Protein AF-A0A7V0T5J2-F1 (afdb_monomer_lite)

Structure (mmCIF, N/CA/C/O backbone):
data_AF-A0A7V0T5J2-F1
#
_entry.id   AF-A0A7V0T5J2-F1
#
loop_
_atom_site.group_PDB
_atom_site.id
_atom_site.type_symbol
_atom_site.label_atom_id
_atom_site.label_alt_id
_atom_site.label_comp_id
_atom_site.label_asym_id
_atom_site.label_entity_id
_atom_site.label_seq_id
_atom_site.pdbx_PDB_ins_code
_atom_site.Cartn_x
_atom_site.Cartn_y
_atom_site.Cartn_z
_atom_site.occupancy
_atom_site.B_iso_or_equiv
_atom_site.auth_seq_id
_atom_site.auth_comp_id
_atom_site.auth_asym_id
_atom_site.auth_atom_id
_atom_site.pdbx_PDB_model_num
ATOM 1 N N . MET A 1 1 ? 34.879 6.643 9.637 1.00 40.00 1 MET A N 1
ATOM 2 C CA . MET A 1 1 ? 33.800 6.771 8.631 1.00 40.00 1 MET A CA 1
ATOM 3 C C . MET A 1 1 ? 33.248 5.380 8.342 1.00 40.00 1 MET A C 1
ATOM 5 O O . MET A 1 1 ? 34.015 4.569 7.832 1.00 40.00 1 MET A O 1
ATOM 9 N N . PRO A 1 2 ? 32.003 5.032 8.712 1.00 47.34 2 PRO A N 1
ATOM 10 C CA . PRO A 1 2 ? 31.470 3.721 8.365 1.00 47.34 2 PRO A CA 1
ATOM 11 C C . PRO A 1 2 ? 31.070 3.715 6.881 1.00 47.34 2 PRO A C 1
ATOM 13 O O . PRO A 1 2 ? 30.419 4.640 6.399 1.00 47.34 2 PRO A O 1
ATOM 16 N N . ARG A 1 3 ? 31.506 2.687 6.144 1.00 48.69 3 ARG A N 1
ATOM 17 C CA . ARG A 1 3 ? 31.097 2.435 4.755 1.00 48.69 3 ARG A CA 1
ATOM 18 C C . ARG A 1 3 ? 29.632 2.008 4.753 1.00 48.69 3 ARG A C 1
ATOM 20 O O . ARG A 1 3 ? 29.286 1.034 5.415 1.00 48.69 3 ARG A O 1
ATOM 27 N N . ILE A 1 4 ? 28.797 2.701 3.984 1.00 54.03 4 ILE A N 1
ATOM 28 C CA . ILE A 1 4 ? 27.439 2.250 3.668 1.00 54.03 4 ILE A CA 1
ATOM 29 C C . ILE A 1 4 ? 27.580 0.926 2.908 1.00 54.03 4 ILE A C 1
ATOM 31 O O . ILE A 1 4 ? 28.207 0.880 1.847 1.00 54.03 4 ILE A O 1
ATOM 35 N N . ALA A 1 5 ? 27.059 -0.163 3.474 1.00 55.12 5 ALA A N 1
ATOM 36 C CA . ALA A 1 5 ? 26.977 -1.439 2.781 1.00 55.12 5 ALA A CA 1
ATOM 37 C C . ALA A 1 5 ? 26.176 -1.231 1.487 1.00 55.12 5 ALA A C 1
ATOM 39 O O . ALA A 1 5 ? 25.045 -0.746 1.529 1.00 55.12 5 ALA A O 1
ATOM 40 N N . LYS A 1 6 ? 26.765 -1.559 0.330 1.00 57.12 6 LYS A N 1
ATOM 41 C CA . LYS A 1 6 ? 26.036 -1.581 -0.942 1.00 57.12 6 LYS A CA 1
ATOM 42 C C . LYS A 1 6 ? 24.931 -2.630 -0.823 1.00 57.12 6 LYS A C 1
ATOM 44 O O . LYS A 1 6 ? 25.205 -3.822 -0.928 1.00 57.12 6 LYS A O 1
ATOM 49 N N . LEU A 1 7 ? 23.699 -2.192 -0.583 1.00 58.09 7 LEU A N 1
ATOM 50 C CA . LEU A 1 7 ? 22.522 -3.026 -0.787 1.00 58.09 7 LEU A CA 1
ATOM 51 C C . LEU A 1 7 ? 22.501 -3.432 -2.266 1.00 58.09 7 LEU A C 1
ATOM 53 O O . LEU A 1 7 ? 22.420 -2.582 -3.153 1.00 58.09 7 LEU A O 1
ATOM 57 N N . HIS A 1 8 ? 22.654 -4.727 -2.521 1.00 62.19 8 HIS A N 1
ATOM 58 C CA . HIS A 1 8 ? 22.657 -5.306 -3.860 1.00 62.19 8 HIS A CA 1
ATOM 59 C C . HIS A 1 8 ? 21.194 -5.509 -4.281 1.00 62.19 8 HIS A C 1
ATOM 61 O O . HIS A 1 8 ? 20.611 -6.567 -4.064 1.00 62.19 8 HIS A O 1
ATOM 67 N N . TRP A 1 9 ? 20.559 -4.460 -4.802 1.00 70.12 9 TRP A N 1
ATOM 68 C CA . TRP A 1 9 ? 19.207 -4.553 -5.353 1.00 70.12 9 TRP A CA 1
ATOM 69 C C . TRP A 1 9 ? 19.297 -5.168 -6.746 1.00 70.12 9 TRP A C 1
ATOM 71 O O . TRP A 1 9 ? 19.736 -4.508 -7.685 1.00 70.12 9 TRP A O 1
ATOM 81 N N . ILE A 1 10 ? 18.926 -6.441 -6.872 1.00 83.25 10 ILE A N 1
ATOM 82 C CA . ILE A 1 10 ? 18.827 -7.110 -8.171 1.00 83.25 10 ILE A CA 1
ATOM 83 C C . ILE A 1 10 ? 17.405 -6.864 -8.694 1.00 83.25 10 ILE A C 1
ATOM 85 O O . ILE A 1 10 ? 16.452 -7.291 -8.034 1.00 83.25 10 ILE A O 1
ATOM 89 N N . PRO A 1 11 ? 17.226 -6.158 -9.829 1.00 85.81 11 PRO A N 1
ATOM 90 C CA . PRO A 1 11 ? 15.907 -5.961 -10.420 1.00 85.81 11 PRO A CA 1
ATOM 91 C C . PRO A 1 11 ? 15.258 -7.301 -10.758 1.00 85.81 11 PRO A C 1
ATOM 93 O O . PRO A 1 11 ? 15.948 -8.261 -11.112 1.00 85.81 11 PRO A O 1
ATOM 96 N N . ARG A 1 12 ? 13.926 -7.374 -10.670 1.00 85.38 12 ARG A N 1
ATOM 97 C CA . ARG A 1 12 ? 13.219 -8.610 -11.014 1.00 85.38 12 ARG A CA 1
ATOM 98 C C . ARG A 1 12 ? 13.446 -8.946 -12.498 1.00 85.38 12 ARG A C 1
ATOM 100 O O . ARG A 1 12 ? 13.491 -8.022 -13.316 1.00 85.38 12 ARG A O 1
ATOM 107 N N . PRO A 1 13 ? 13.599 -10.230 -12.864 1.00 88.88 13 PRO A N 1
ATOM 108 C CA . PRO A 1 13 ? 13.964 -10.617 -14.225 1.00 88.88 13 PRO A CA 1
ATOM 109 C C . PRO A 1 13 ? 13.028 -10.068 -15.312 1.00 88.88 13 PRO A C 1
ATOM 111 O O . PRO A 1 13 ? 13.495 -9.688 -16.379 1.00 88.88 13 PRO A O 1
ATOM 114 N N . GLU A 1 14 ? 11.729 -9.976 -15.041 1.00 85.94 14 GLU A N 1
ATOM 115 C CA . GLU A 1 14 ? 10.724 -9.438 -15.963 1.00 85.94 14 GLU A CA 1
ATOM 116 C C . GLU A 1 14 ? 10.874 -7.928 -16.211 1.00 85.94 14 GLU A C 1
ATOM 118 O O . GLU A 1 14 ? 10.573 -7.454 -17.302 1.00 85.94 14 GLU A O 1
ATOM 123 N N . ILE A 1 15 ? 11.425 -7.174 -15.249 1.00 86.50 15 ILE A N 1
ATOM 124 C CA . ILE A 1 15 ? 11.764 -5.753 -15.439 1.00 86.50 15 ILE A CA 1
ATOM 125 C C . ILE A 1 15 ? 12.936 -5.642 -16.414 1.00 86.50 15 ILE A C 1
ATOM 127 O O . ILE A 1 15 ? 12.914 -4.824 -17.328 1.00 86.50 15 ILE A O 1
ATOM 131 N N . LEU A 1 16 ? 13.950 -6.496 -16.245 1.00 89.69 16 LEU A N 1
ATOM 132 C CA . LEU A 1 16 ? 15.126 -6.521 -17.119 1.00 89.69 16 LEU A CA 1
ATOM 133 C C . LEU A 1 16 ? 14.781 -6.951 -18.551 1.00 89.69 16 LEU A C 1
ATOM 135 O O . LEU A 1 16 ? 15.460 -6.534 -19.485 1.00 89.69 16 LEU A O 1
ATOM 139 N N . ARG A 1 17 ? 13.742 -7.775 -18.721 1.00 92.75 17 ARG A N 1
ATOM 140 C CA . ARG A 1 17 ? 13.244 -8.223 -20.029 1.00 92.75 17 ARG A CA 1
ATOM 141 C C . ARG A 1 17 ? 12.209 -7.287 -20.663 1.00 92.75 17 ARG A C 1
ATOM 143 O O . ARG A 1 17 ? 11.857 -7.506 -21.815 1.00 92.75 17 ARG A O 1
ATOM 150 N N . GLY A 1 18 ? 11.741 -6.257 -19.953 1.00 87.50 18 GLY A N 1
ATOM 151 C CA . GLY A 1 18 ? 10.704 -5.347 -20.456 1.00 87.50 18 GLY A CA 1
ATOM 152 C C . GLY A 1 18 ? 9.318 -5.992 -20.567 1.00 87.50 18 GLY A C 1
ATOM 153 O O . GLY A 1 18 ? 8.511 -5.574 -21.385 1.00 87.50 18 GLY A O 1
ATOM 154 N N . GLU A 1 19 ? 9.046 -7.021 -19.763 1.00 88.50 19 GLU A N 1
ATOM 155 C CA . GLU A 1 19 ? 7.778 -7.770 -19.753 1.00 88.50 19 GLU A CA 1
ATOM 156 C C . GLU A 1 19 ? 6.765 -7.205 -18.744 1.00 88.50 19 GLU A C 1
ATOM 158 O O . GLU A 1 19 ? 5.684 -7.764 -18.564 1.00 88.50 19 GLU A O 1
ATOM 163 N N . LEU A 1 20 ? 7.121 -6.133 -18.031 1.00 84.81 20 LEU A N 1
ATOM 164 C CA . LEU A 1 20 ? 6.231 -5.520 -17.057 1.00 84.81 20 LEU A CA 1
ATOM 165 C C . LEU A 1 20 ? 5.211 -4.640 -17.778 1.00 84.81 20 LEU A C 1
ATOM 167 O O . LEU A 1 20 ? 5.574 -3.618 -18.351 1.00 84.81 20 LEU A O 1
ATOM 171 N N . ASP A 1 21 ? 3.947 -5.046 -17.726 1.00 82.44 21 ASP A N 1
ATOM 172 C CA . ASP A 1 21 ? 2.837 -4.263 -18.260 1.00 82.44 21 ASP A CA 1
ATOM 173 C C . ASP A 1 21 ? 2.612 -3.003 -17.410 1.00 82.44 21 ASP A C 1
ATOM 175 O O . ASP A 1 21 ? 2.424 -3.082 -16.191 1.00 82.44 21 ASP A O 1
ATOM 179 N N . ASP A 1 22 ? 2.613 -1.839 -18.060 1.00 77.81 22 ASP A N 1
ATOM 180 C CA . ASP A 1 22 ? 2.385 -0.545 -17.419 1.00 77.81 22 ASP A CA 1
ATOM 181 C C . ASP A 1 22 ? 1.001 -0.455 -16.756 1.00 77.81 22 ASP A C 1
ATOM 183 O O . ASP A 1 22 ? 0.840 0.242 -15.748 1.00 77.81 22 ASP A O 1
ATOM 187 N N . ALA A 1 23 ? 0.011 -1.204 -17.257 1.00 73.69 23 ALA A N 1
ATOM 188 C CA . ALA A 1 23 ? -1.323 -1.276 -16.667 1.00 73.69 23 ALA A CA 1
ATOM 189 C C . ALA A 1 23 ? -1.294 -1.786 -15.216 1.00 73.69 23 ALA A C 1
ATOM 191 O O . ALA A 1 23 ? -2.172 -1.450 -14.428 1.00 73.69 23 ALA A O 1
ATOM 192 N N . VAL A 1 24 ? -0.252 -2.526 -14.817 1.00 77.75 24 VAL A N 1
ATOM 193 C CA . VAL A 1 24 ? -0.078 -3.021 -13.442 1.00 77.75 24 VAL A CA 1
ATOM 194 C C . VAL A 1 24 ? 0.183 -1.891 -12.438 1.00 77.75 24 VAL A C 1
ATOM 196 O O . VAL A 1 24 ? 0.021 -2.094 -11.236 1.00 77.75 24 VAL A O 1
ATOM 199 N N . PHE A 1 25 ? 0.587 -0.699 -12.887 1.00 78.00 25 PHE A N 1
ATOM 200 C CA . PHE A 1 25 ? 0.787 0.457 -12.006 1.00 78.00 25 PHE A CA 1
ATOM 201 C C . PHE A 1 25 ? -0.481 1.287 -11.781 1.00 78.00 25 PHE A C 1
ATOM 203 O O . PHE A 1 25 ? -0.513 2.100 -10.855 1.00 78.00 25 PHE A O 1
ATOM 210 N N . GLY A 1 26 ? -1.507 1.107 -12.615 1.00 78.94 26 GLY A N 1
ATOM 211 C CA . GLY A 1 26 ? -2.823 1.701 -12.426 1.00 78.94 26 GLY A CA 1
ATOM 212 C C . GLY A 1 26 ? -3.731 0.711 -11.710 1.00 78.94 26 GLY A C 1
ATOM 213 O O . GLY A 1 26 ? -4.046 -0.343 -12.252 1.00 78.94 26 GLY A O 1
ATOM 214 N N . VAL A 1 27 ? -4.164 1.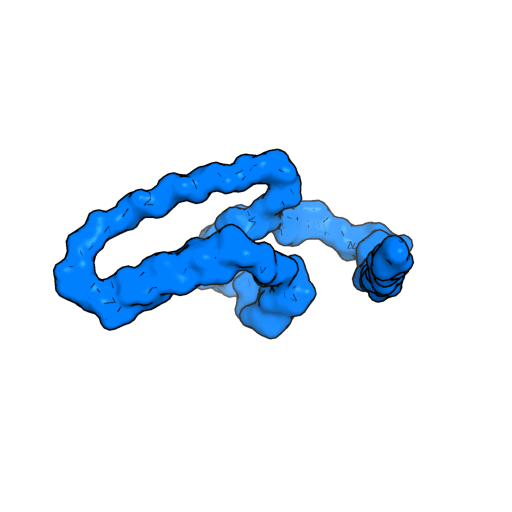037 -10.494 1.00 80.75 27 VAL A N 1
ATOM 215 C CA . VAL A 1 27 ? -5.163 0.212 -9.812 1.00 80.75 27 VAL A CA 1
ATOM 216 C C . VAL A 1 27 ? -6.560 0.551 -10.336 1.00 80.75 27 VAL A C 1
ATOM 218 O O . VAL A 1 27 ? -7.002 1.696 -10.267 1.00 80.75 27 VAL A O 1
ATOM 221 N N . ASP A 1 28 ? -7.259 -0.463 -10.841 1.00 86.31 28 ASP A N 1
ATOM 222 C CA . ASP A 1 28 ? -8.706 -0.435 -11.043 1.00 86.31 28 ASP A CA 1
ATOM 223 C C . ASP A 1 28 ? -9.363 -1.160 -9.864 1.00 86.31 28 ASP A C 1
ATOM 225 O O . ASP A 1 28 ? -9.325 -2.389 -9.759 1.00 86.31 28 ASP A O 1
ATOM 229 N N . PHE A 1 29 ? -9.933 -0.389 -8.938 1.00 86.50 29 PHE A N 1
ATOM 230 C CA . PHE A 1 29 ? -10.552 -0.947 -7.739 1.00 86.50 29 PHE A CA 1
ATOM 231 C C . PHE A 1 29 ? -11.797 -1.783 -8.046 1.00 86.50 29 PHE A C 1
ATOM 233 O O . PHE A 1 29 ? -12.051 -2.741 -7.319 1.00 86.50 29 PHE A O 1
ATOM 240 N N . GLU A 1 30 ? -12.550 -1.472 -9.104 1.00 90.62 30 GLU A N 1
ATOM 241 C CA . GLU A 1 30 ? -13.716 -2.267 -9.498 1.00 90.62 30 GLU A CA 1
ATOM 242 C C . GLU A 1 30 ? -13.259 -3.643 -9.983 1.00 90.62 30 GLU A C 1
ATOM 244 O O . GLU A 1 30 ? -13.705 -4.663 -9.457 1.00 90.62 30 GLU A O 1
ATOM 249 N N . ALA A 1 31 ? -12.263 -3.685 -10.871 1.00 88.38 31 ALA A N 1
ATOM 250 C CA . ALA A 1 31 ? -11.681 -4.941 -11.332 1.00 88.38 31 ALA A CA 1
ATOM 251 C C . ALA A 1 31 ? -11.087 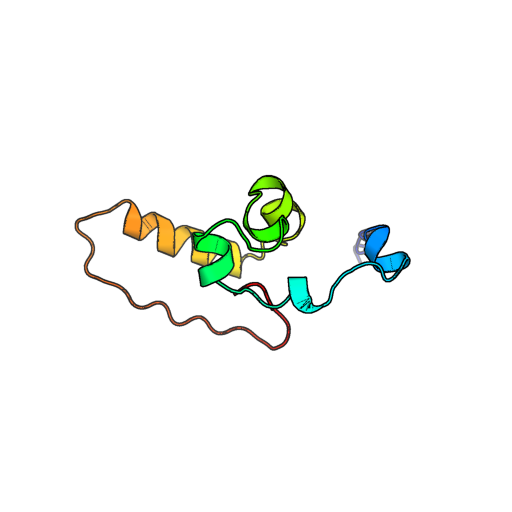-5.769 -10.178 1.00 88.38 31 ALA A C 1
ATOM 253 O O . ALA A 1 31 ? -11.219 -6.993 -10.168 1.00 88.38 31 ALA A O 1
ATOM 254 N N . VAL A 1 32 ? -10.450 -5.138 -9.186 1.00 88.00 32 VAL A N 1
ATOM 255 C CA . VAL A 1 32 ? -9.930 -5.839 -7.997 1.00 88.00 32 VAL A CA 1
ATOM 256 C C . VAL A 1 32 ? -11.062 -6.423 -7.152 1.00 88.00 32 VAL A C 1
ATOM 258 O O . VAL A 1 32 ? -10.986 -7.589 -6.766 1.00 88.00 32 VAL A O 1
ATOM 261 N N . VAL A 1 33 ? -12.124 -5.654 -6.897 1.00 89.62 33 VAL A N 1
ATOM 262 C CA . VAL A 1 33 ? -13.297 -6.117 -6.134 1.00 89.62 33 VAL A CA 1
ATOM 263 C C . VAL A 1 33 ? -14.002 -7.275 -6.845 1.00 89.62 33 VAL A C 1
ATOM 265 O O . VAL A 1 33 ? -14.416 -8.231 -6.193 1.00 89.62 33 VAL A O 1
ATOM 268 N N . GLU A 1 34 ? -14.085 -7.236 -8.175 1.00 93.56 34 GLU A N 1
ATOM 269 C CA . GLU A 1 34 ? -14.650 -8.315 -8.992 1.00 93.56 34 GLU A CA 1
ATOM 270 C C . GLU A 1 34 ? -13.701 -9.513 -9.190 1.00 93.56 34 GLU A C 1
ATOM 272 O O . GLU A 1 34 ? -14.088 -10.511 -9.800 1.00 93.56 34 GLU A O 1
ATOM 277 N N . GLY A 1 35 ? -12.453 -9.433 -8.713 1.00 89.25 35 GLY A N 1
ATOM 278 C CA . GLY A 1 35 ? -11.437 -10.473 -8.910 1.00 89.25 35 GLY A CA 1
ATOM 279 C C . GLY A 1 35 ? -10.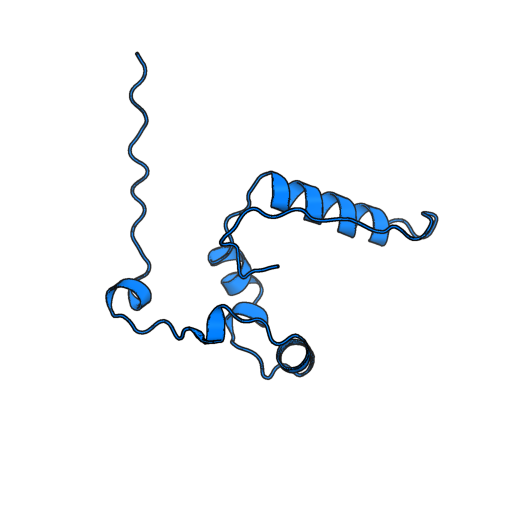907 -10.583 -10.346 1.00 89.25 35 GLY A C 1
ATOM 280 O O . GLY A 1 35 ? -10.312 -11.598 -10.702 1.00 89.25 35 GLY A O 1
ATOM 281 N N . LYS A 1 36 ? -11.119 -9.556 -11.174 1.00 89.25 36 LYS A N 1
ATOM 282 C CA . LYS A 1 36 ? -10.669 -9.450 -12.574 1.00 89.25 36 LYS A CA 1
ATOM 283 C C . LYS A 1 36 ? -9.404 -8.600 -12.748 1.00 89.25 36 LYS A C 1
ATOM 285 O O . LYS A 1 36 ? -8.875 -8.518 -13.852 1.00 89.25 36 LYS A O 1
ATOM 290 N N . GLY A 1 37 ? -8.942 -7.944 -11.684 1.00 85.44 37 GLY A N 1
ATOM 291 C CA . GLY A 1 37 ? -7.739 -7.116 -11.697 1.00 85.44 37 GLY A CA 1
ATOM 292 C C . GLY A 1 37 ? -6.443 -7.931 -11.842 1.00 85.44 37 GLY A C 1
ATOM 293 O O . GLY A 1 37 ? -6.453 -9.157 -11.691 1.00 85.44 37 GLY A O 1
ATOM 294 N N . PRO A 1 38 ? -5.303 -7.262 -12.099 1.00 86.81 38 PRO A N 1
ATOM 295 C CA . PRO A 1 38 ? -4.000 -7.916 -12.168 1.00 86.81 38 PRO A CA 1
ATOM 296 C C . PRO A 1 38 ? -3.700 -8.750 -10.915 1.00 86.81 38 PRO A C 1
ATOM 298 O O . PRO A 1 38 ? -3.981 -8.320 -9.794 1.00 86.81 38 PRO A O 1
ATOM 301 N N . GLU A 1 39 ? -3.050 -9.908 -11.087 1.00 88.19 39 GLU A N 1
ATOM 302 C CA . GLU A 1 39 ? -2.779 -10.849 -9.985 1.00 88.19 39 GLU A CA 1
ATOM 303 C C . GLU A 1 39 ? -2.064 -10.185 -8.795 1.00 88.19 39 GLU A C 1
ATOM 305 O O . GLU A 1 39 ? -2.319 -10.534 -7.643 1.00 88.19 39 GLU A O 1
ATOM 310 N N . VAL A 1 40 ? -1.213 -9.182 -9.046 1.00 87.75 40 VAL A N 1
ATOM 311 C CA . VAL A 1 40 ? -0.499 -8.449 -7.989 1.00 87.75 40 VAL A CA 1
ATOM 312 C C . VAL A 1 40 ? -1.429 -7.800 -6.964 1.00 87.75 40 VAL A C 1
ATOM 314 O O . VAL A 1 40 ? -1.009 -7.640 -5.824 1.00 87.75 40 VAL A O 1
ATOM 317 N N . TYR A 1 41 ? -2.663 -7.446 -7.334 1.00 87.81 41 TYR A N 1
ATOM 318 C CA . TYR A 1 41 ? -3.647 -6.849 -6.429 1.00 87.81 41 TYR A CA 1
ATOM 319 C C . TYR A 1 41 ? -4.557 -7.891 -5.763 1.00 87.81 41 TYR A C 1
ATOM 321 O O . TYR A 1 41 ? -5.066 -7.639 -4.673 1.00 87.81 41 TYR A O 1
ATOM 329 N N . SER A 1 42 ? -4.718 -9.073 -6.365 1.00 87.94 42 SER A N 1
ATOM 330 C CA . SER A 1 42 ? -5.562 -10.155 -5.831 1.00 87.94 42 SER A CA 1
ATOM 331 C C . SER A 1 42 ? -4.792 -11.159 -4.963 1.00 87.94 42 SER A C 1
ATOM 333 O O . SER A 1 42 ? -5.390 -11.858 -4.146 1.00 87.94 42 SER A O 1
ATOM 335 N N . ASN A 1 43 ? -3.467 -11.253 -5.120 1.00 90.12 43 ASN A N 1
ATOM 336 C CA . ASN A 1 43 ? -2.597 -12.168 -4.382 1.00 90.12 43 ASN A CA 1
ATOM 337 C 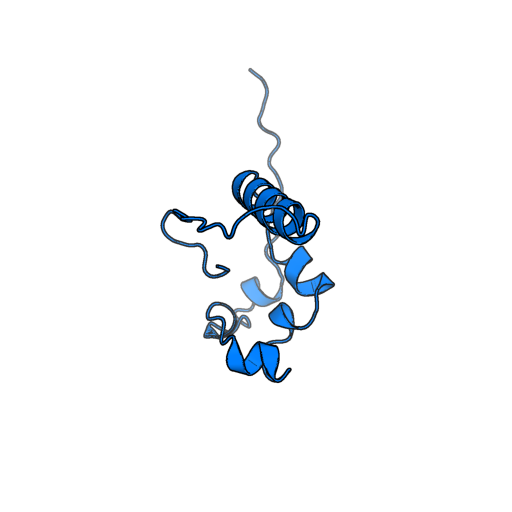C . ASN A 1 43 ? -1.830 -11.415 -3.273 1.00 90.12 43 ASN A C 1
ATOM 339 O O . ASN A 1 43 ? -0.851 -10.721 -3.569 1.00 90.12 43 ASN A O 1
ATOM 343 N N . PRO A 1 44 ? -2.186 -11.586 -1.982 1.00 90.12 44 PRO A N 1
ATOM 344 C CA . PRO A 1 44 ? -1.577 -10.826 -0.887 1.00 90.12 44 PRO A CA 1
ATOM 345 C C . PRO A 1 44 ? -0.064 -11.025 -0.761 1.00 90.12 44 PRO A C 1
ATOM 347 O O . PRO A 1 44 ? 0.665 -10.104 -0.388 1.00 90.12 44 PRO A O 1
ATOM 350 N N . LYS A 1 45 ? 0.429 -12.229 -1.082 1.00 92.75 45 LYS A N 1
ATOM 351 C CA . LYS A 1 45 ? 1.859 -12.543 -1.015 1.00 92.75 45 LYS A CA 1
ATOM 352 C C . LYS A 1 45 ? 2.623 -11.784 -2.096 1.00 92.75 45 LYS A C 1
ATOM 354 O O . LYS A 1 45 ? 3.662 -11.198 -1.798 1.00 92.75 45 LYS A O 1
ATOM 359 N N . LEU A 1 46 ? 2.093 -11.767 -3.318 1.00 89.75 46 LEU A N 1
ATOM 360 C CA . LEU A 1 46 ? 2.683 -11.043 -4.441 1.00 89.75 46 LEU A CA 1
ATOM 361 C C . LEU A 1 46 ? 2.619 -9.524 -4.220 1.00 89.75 46 LEU A C 1
ATOM 363 O O . LEU A 1 46 ? 3.619 -8.835 -4.425 1.00 89.75 46 LEU A O 1
ATOM 367 N N . PHE A 1 47 ? 1.490 -9.011 -3.720 1.00 89.06 47 PHE A N 1
ATOM 368 C CA . PHE A 1 47 ? 1.337 -7.603 -3.350 1.00 89.06 47 PHE A CA 1
ATOM 369 C C . PHE A 1 47 ? 2.413 -7.163 -2.350 1.00 89.06 47 PHE A C 1
ATOM 371 O O . PHE A 1 47 ? 3.113 -6.173 -2.574 1.00 89.06 47 PHE A O 1
ATOM 378 N N . ALA A 1 48 ? 2.586 -7.927 -1.265 1.00 88.75 48 ALA A N 1
ATOM 379 C CA . ALA A 1 48 ? 3.552 -7.622 -0.214 1.00 88.75 48 ALA A CA 1
ATOM 380 C C . ALA A 1 48 ? 5.007 -7.736 -0.696 1.00 88.75 48 ALA A C 1
ATOM 382 O O . ALA A 1 48 ? 5.825 -6.881 -0.368 1.00 88.75 48 ALA A O 1
ATOM 383 N N . GLN A 1 49 ? 5.337 -8.741 -1.517 1.00 88.69 49 GLN A N 1
ATOM 384 C CA . GLN A 1 49 ? 6.668 -8.870 -2.132 1.00 88.69 49 GLN A CA 1
ATOM 385 C C . GLN A 1 49 ? 7.020 -7.673 -3.026 1.00 88.69 49 GLN A C 1
ATOM 387 O O . GLN A 1 49 ? 8.188 -7.304 -3.142 1.00 88.69 49 GLN A O 1
ATOM 392 N N . ASN A 1 50 ? 6.006 -7.052 -3.629 1.00 86.19 50 ASN A N 1
ATOM 393 C CA . ASN A 1 50 ? 6.151 -5.947 -4.572 1.00 86.19 50 ASN A CA 1
ATOM 394 C C . ASN A 1 50 ? 5.958 -4.566 -3.926 1.00 86.19 50 ASN A C 1
ATOM 396 O O . ASN A 1 50 ? 5.984 -3.549 -4.627 1.00 86.19 50 ASN A O 1
ATOM 400 N N . THR A 1 51 ? 5.773 -4.522 -2.606 1.00 86.44 51 THR A N 1
ATOM 401 C CA . THR A 1 51 ? 5.500 -3.304 -1.844 1.00 86.44 51 THR A CA 1
ATOM 402 C C . THR A 1 51 ? 6.572 -3.116 -0.786 1.00 86.44 51 THR A C 1
ATOM 404 O O . THR A 1 51 ? 6.653 -3.862 0.187 1.00 86.44 51 THR A O 1
ATOM 407 N N . TYR A 1 52 ? 7.406 -2.091 -0.955 1.00 86.94 52 TYR A N 1
ATOM 408 C CA . TYR A 1 52 ? 8.408 -1.766 0.050 1.00 86.94 52 TYR A CA 1
ATOM 409 C C . TYR A 1 52 ? 7.733 -1.130 1.281 1.00 86.94 52 TYR A C 1
ATOM 411 O O . TYR A 1 52 ? 7.062 -0.101 1.137 1.00 86.94 52 TYR A O 1
ATOM 419 N N . PRO A 1 53 ? 7.898 -1.692 2.494 1.00 89.81 53 PRO A N 1
ATOM 420 C CA . PRO A 1 53 ? 7.206 -1.218 3.685 1.00 89.81 53 PRO A CA 1
ATOM 421 C C . PRO A 1 53 ? 7.926 0.008 4.258 1.00 89.81 53 PRO A C 1
ATOM 423 O O . PRO A 1 53 ? 8.680 -0.086 5.228 1.00 89.81 53 PRO A O 1
ATOM 426 N N . THR A 1 54 ? 7.711 1.170 3.640 1.00 89.12 54 THR A N 1
ATOM 427 C CA . THR A 1 54 ? 8.211 2.446 4.167 1.00 89.12 54 THR A CA 1
ATOM 428 C C . THR A 1 54 ? 7.642 2.701 5.564 1.00 89.12 54 THR A C 1
ATOM 430 O O . THR A 1 54 ? 6.542 2.250 5.890 1.00 89.12 54 THR A O 1
ATOM 433 N N . GLU A 1 55 ? 8.358 3.455 6.399 1.00 90.00 55 GLU A N 1
ATOM 434 C CA . GLU A 1 55 ? 7.854 3.822 7.732 1.00 90.00 55 GLU A CA 1
ATOM 435 C C . GLU A 1 55 ? 6.510 4.564 7.654 1.00 90.00 55 GLU A C 1
ATOM 437 O O . GLU A 1 55 ? 5.620 4.318 8.465 1.00 90.00 55 GLU A O 1
ATOM 442 N N . GLY A 1 56 ? 6.317 5.391 6.619 1.00 89.06 56 GLY A N 1
ATOM 443 C CA . GLY A 1 56 ? 5.035 6.039 6.341 1.00 89.06 56 GLY A CA 1
ATOM 444 C C . GLY A 1 56 ? 3.918 5.037 6.044 1.00 89.06 56 GLY A C 1
ATOM 445 O O . GLY A 1 56 ? 2.855 5.116 6.654 1.00 89.06 56 GLY A O 1
ATOM 446 N N . LEU A 1 57 ? 4.162 4.050 5.173 1.00 88.00 57 LEU A N 1
ATOM 447 C CA . LEU A 1 57 ? 3.170 3.015 4.866 1.00 88.00 57 LEU A CA 1
ATOM 448 C C . LEU A 1 57 ? 2.816 2.185 6.107 1.00 88.00 57 LEU A C 1
ATOM 450 O O . LEU A 1 57 ? 1.640 1.942 6.369 1.00 88.00 57 LEU A O 1
ATOM 454 N N . LYS A 1 58 ? 3.811 1.801 6.916 1.00 92.56 58 LYS A N 1
ATOM 455 C CA . LYS A 1 58 ? 3.578 1.090 8.184 1.00 92.56 58 LYS A CA 1
ATOM 456 C C . LYS A 1 58 ? 2.714 1.908 9.147 1.00 92.56 58 LYS A C 1
ATOM 458 O O . LYS A 1 58 ? 1.813 1.351 9.773 1.00 92.56 58 LYS A O 1
ATOM 463 N N . ALA A 1 59 ? 2.969 3.213 9.260 1.00 92.56 59 ALA A N 1
ATOM 464 C CA . ALA A 1 59 ? 2.181 4.108 10.102 1.00 92.56 59 ALA A CA 1
ATOM 465 C C . ALA A 1 59 ? 0.721 4.200 9.626 1.00 92.56 59 ALA A C 1
ATOM 467 O O . ALA A 1 59 ? -0.186 4.089 10.447 1.00 92.56 59 ALA A O 1
ATOM 468 N N . ILE A 1 60 ? 0.495 4.314 8.311 1.00 91.50 60 ILE A N 1
ATOM 469 C CA . ILE A 1 60 ? -0.850 4.338 7.713 1.00 91.50 60 ILE A CA 1
ATOM 470 C C . ILE A 1 60 ? -1.603 3.040 8.017 1.00 91.50 60 ILE A C 1
ATOM 472 O O . ILE A 1 60 ? -2.726 3.086 8.512 1.00 91.50 60 ILE A O 1
ATOM 476 N N . VAL A 1 61 ? -0.977 1.882 7.779 1.00 92.62 61 VAL A N 1
ATOM 477 C CA . VAL A 1 61 ? -1.578 0.568 8.064 1.00 92.62 61 VAL A CA 1
ATOM 478 C C . VAL A 1 61 ? -1.961 0.462 9.542 1.00 92.62 61 VAL A C 1
ATOM 480 O O . VAL A 1 61 ? -3.083 0.073 9.862 1.00 92.62 61 VAL A O 1
ATOM 483 N N . LYS A 1 62 ? -1.066 0.856 10.455 1.00 93.69 62 LYS A N 1
ATOM 484 C CA . LYS A 1 62 ? -1.336 0.820 11.897 1.00 93.69 62 LYS A CA 1
ATOM 485 C C . LYS A 1 62 ? -2.516 1.714 12.293 1.00 93.69 62 LYS A C 1
ATOM 487 O O . LYS A 1 62 ? -3.342 1.284 13.092 1.00 93.69 62 LYS A O 1
ATOM 492 N N . GLU A 1 63 ? -2.601 2.920 11.739 1.00 91.94 63 GLU A N 1
ATOM 493 C CA . GLU A 1 63 ? -3.688 3.866 12.015 1.00 91.94 63 GLU A CA 1
ATOM 494 C C . GLU A 1 63 ? -5.043 3.342 11.514 1.00 91.94 63 GLU A C 1
ATOM 496 O O . GLU A 1 63 ? -6.018 3.327 12.264 1.00 91.94 63 GLU A O 1
ATOM 501 N N . VAL A 1 64 ? -5.102 2.859 10.267 1.00 92.06 64 VAL A N 1
ATOM 502 C CA . VAL A 1 64 ? -6.338 2.343 9.656 1.00 92.06 64 VAL A CA 1
ATOM 503 C C . VAL A 1 64 ? -6.857 1.128 10.420 1.00 92.06 64 VAL A C 1
ATOM 505 O O . VAL A 1 64 ? -7.996 1.130 10.888 1.00 92.06 64 VAL A O 1
ATOM 508 N N . PHE A 1 65 ? -6.028 0.096 10.592 1.00 93.12 65 PHE A N 1
ATOM 509 C CA . PHE A 1 65 ? -6.472 -1.132 11.255 1.00 93.12 65 PHE A CA 1
ATOM 510 C C . PHE A 1 65 ? -6.681 -0.949 12.759 1.00 93.12 65 PHE A C 1
ATOM 512 O O . PHE A 1 65 ? -7.561 -1.594 13.322 1.00 93.12 65 PHE A O 1
ATOM 519 N N . GLY A 1 66 ? -5.931 -0.049 13.405 1.00 92.31 66 GLY A N 1
ATOM 520 C CA . GLY A 1 66 ? -6.142 0.299 14.810 1.00 92.31 66 GLY A CA 1
ATOM 521 C C . GLY A 1 66 ? -7.541 0.862 15.062 1.00 92.31 66 GLY A C 1
ATOM 522 O O . GLY A 1 66 ? -8.212 0.427 15.994 1.00 92.31 66 GLY A O 1
ATOM 523 N N . ARG A 1 67 ? -8.013 1.760 14.187 1.00 91.12 67 ARG A N 1
ATOM 524 C CA . ARG A 1 67 ? -9.373 2.315 14.259 1.00 91.12 67 ARG A CA 1
ATOM 525 C C . ARG A 1 67 ? -10.444 1.296 13.894 1.00 91.12 67 ARG A C 1
ATOM 527 O O . ARG A 1 67 ? -11.432 1.179 14.606 1.00 91.12 67 ARG A O 1
ATOM 534 N N . LEU A 1 68 ? -10.248 0.529 12.816 1.00 90.38 68 LEU A N 1
ATOM 535 C CA . LEU A 1 68 ? -11.210 -0.506 12.406 1.00 90.38 68 LEU A CA 1
ATOM 536 C C . LEU A 1 68 ? -11.415 -1.576 13.489 1.00 90.38 68 LEU A C 1
ATOM 538 O O . LEU A 1 68 ? -12.512 -2.112 13.624 1.00 90.38 68 LEU A O 1
ATOM 542 N N . ALA A 1 69 ? -10.378 -1.871 14.274 1.00 92.88 69 ALA A N 1
ATOM 543 C CA . ALA A 1 69 ? -10.464 -2.802 15.392 1.00 92.88 69 ALA A CA 1
ATOM 544 C C . ALA A 1 69 ? -11.228 -2.244 16.611 1.00 92.88 69 ALA A C 1
ATOM 546 O O . ALA A 1 69 ? -11.582 -3.019 17.500 1.00 92.88 69 ALA A O 1
ATOM 547 N N . ASN A 1 70 ? -11.491 -0.932 16.678 1.00 88.12 70 ASN A N 1
ATOM 548 C CA . ASN A 1 70 ? -12.137 -0.285 17.816 1.00 88.12 70 ASN A CA 1
ATOM 549 C C . ASN A 1 70 ? -13.463 0.402 17.416 1.00 88.12 70 ASN A C 1
ATOM 551 O O . ASN A 1 70 ? -13.475 1.575 17.044 1.00 88.12 70 ASN A O 1
ATOM 555 N N . PRO A 1 71 ? -14.617 -0.275 17.565 1.00 80.06 71 PRO A N 1
ATOM 556 C CA . PRO A 1 71 ? -15.917 0.216 17.089 1.00 80.06 71 PRO A CA 1
ATOM 557 C C . PRO A 1 71 ? -16.462 1.438 17.850 1.00 80.06 71 PRO A C 1
ATOM 559 O O . PRO A 1 71 ? -17.534 1.935 17.517 1.00 80.06 71 PRO A O 1
ATOM 562 N N . LYS A 1 72 ? -15.770 1.898 18.900 1.00 84.62 72 LYS A N 1
ATOM 563 C CA . LYS A 1 72 ? -16.151 3.079 19.691 1.00 84.62 72 LYS A CA 1
ATOM 564 C C . LYS A 1 72 ? -15.508 4.370 19.188 1.00 84.62 72 LYS A C 1
ATOM 566 O O . LYS A 1 72 ? -15.891 5.443 19.653 1.00 84.62 72 LYS A O 1
ATOM 571 N N . ASP A 1 73 ? -14.545 4.276 18.277 1.00 80.81 73 ASP A N 1
ATOM 572 C CA . ASP A 1 73 ? -13.910 5.452 17.701 1.00 80.81 73 ASP A CA 1
ATOM 573 C C . ASP A 1 73 ? -14.856 6.120 16.696 1.00 80.81 73 ASP A C 1
ATOM 575 O O . ASP A 1 73 ? -15.497 5.467 15.871 1.00 80.81 73 ASP A O 1
ATOM 579 N N . ALA A 1 74 ? -14.951 7.449 16.764 1.00 80.88 74 ALA A N 1
ATOM 580 C CA . ALA A 1 74 ? -15.680 8.219 15.765 1.00 80.88 74 ALA A CA 1
ATOM 581 C C . ALA A 1 74 ? -15.021 8.076 14.380 1.00 80.88 74 ALA A C 1
ATOM 583 O O . ALA A 1 74 ? -13.814 7.835 14.270 1.00 80.88 74 ALA A O 1
ATOM 584 N N . GLY A 1 75 ? -15.812 8.270 13.319 1.00 81.56 75 GLY A N 1
ATOM 585 C CA . GLY A 1 75 ? -15.309 8.259 11.945 1.00 81.56 75 GLY A CA 1
ATOM 586 C C . GLY A 1 75 ? -14.119 9.209 11.764 1.00 81.56 75 GLY A C 1
ATOM 587 O O . GLY A 1 75 ? -14.110 10.318 12.300 1.00 81.56 75 GLY A O 1
ATOM 588 N N . ALA A 1 76 ? -13.110 8.766 11.014 1.00 85.12 76 ALA A N 1
ATOM 589 C CA . ALA A 1 76 ? -11.865 9.497 10.813 1.00 85.12 76 ALA A CA 1
ATOM 590 C C . ALA A 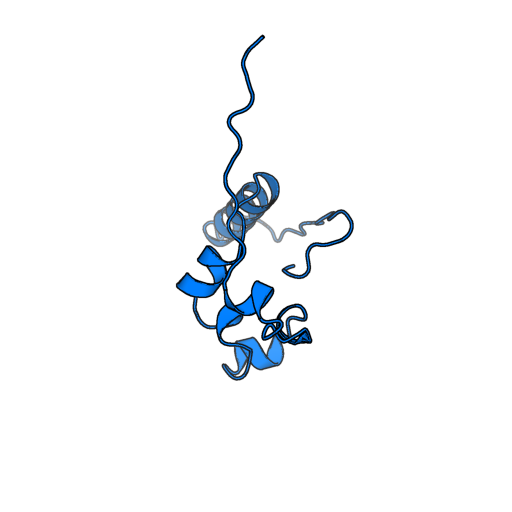1 76 ? -11.574 9.699 9.327 1.00 85.12 76 ALA A C 1
ATOM 592 O O . ALA A 1 76 ? -11.772 8.794 8.518 1.00 85.12 76 ALA A O 1
ATOM 593 N N . ALA A 1 77 ? -11.052 10.875 8.983 1.00 88.06 77 ALA A N 1
ATOM 594 C CA . ALA A 1 77 ? -10.520 11.165 7.660 1.00 88.06 77 ALA A CA 1
ATOM 595 C C . ALA A 1 77 ? -8.993 11.256 7.745 1.00 88.06 77 ALA A C 1
ATOM 597 O O . ALA A 1 77 ? -8.454 12.103 8.459 1.00 88.06 77 ALA A O 1
ATOM 598 N N . LEU A 1 78 ? -8.295 10.387 7.013 1.00 86.81 78 LEU A N 1
ATOM 599 C CA . LEU A 1 78 ? -6.839 10.418 6.898 1.00 86.81 78 LEU A CA 1
ATOM 600 C C . LEU A 1 78 ? -6.458 11.121 5.599 1.00 86.81 78 LEU A C 1
ATOM 602 O O . LEU A 1 78 ? -6.795 10.661 4.511 1.00 86.81 78 LEU A O 1
ATOM 606 N N . ARG A 1 79 ? -5.734 12.238 5.706 1.00 85.94 79 ARG A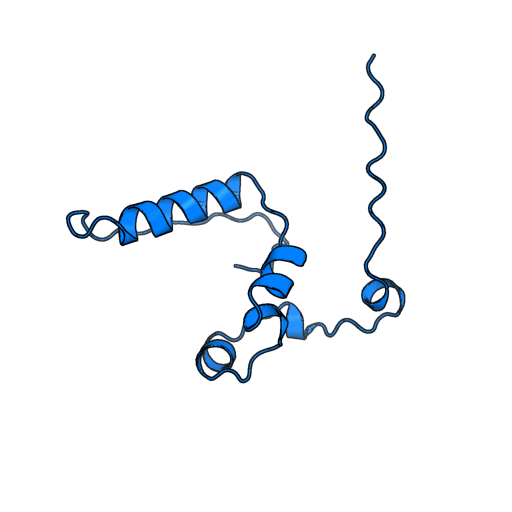 N 1
ATOM 607 C CA . ARG A 1 79 ? -5.163 12.913 4.540 1.00 85.94 79 ARG A CA 1
ATOM 608 C C . ARG A 1 79 ? -3.755 12.391 4.302 1.00 85.94 79 ARG A C 1
ATOM 610 O O . ARG A 1 79 ? -2.828 12.739 5.030 1.00 85.94 79 ARG A O 1
ATOM 617 N N . LEU A 1 80 ? -3.602 11.583 3.264 1.00 83.56 80 LEU A N 1
ATOM 618 C CA . LEU A 1 80 ? -2.295 11.127 2.815 1.00 83.56 80 LEU A CA 1
ATOM 619 C C . LEU A 1 80 ? -1.664 12.202 1.926 1.00 83.56 80 LEU A C 1
ATOM 621 O O . LEU A 1 80 ? -2.320 12.766 1.053 1.00 83.56 80 LEU A O 1
ATOM 625 N N . SER A 1 81 ? -0.392 12.503 2.174 1.00 74.12 81 SER A N 1
ATOM 626 C CA . SER A 1 81 ? 0.426 13.331 1.292 1.00 74.12 81 SER A CA 1
ATOM 627 C C . SER A 1 81 ? 1.574 12.469 0.798 1.00 74.12 81 SER A C 1
ATOM 629 O O . SER A 1 81 ? 2.436 12.067 1.580 1.00 74.12 81 SER A O 1
ATOM 631 N N . THR A 1 82 ? 1.558 12.139 -0.487 1.00 65.25 82 THR A N 1
ATOM 632 C CA . THR A 1 82 ? 2.633 11.401 -1.146 1.00 65.25 82 THR A CA 1
ATOM 633 C C . THR A 1 82 ? 3.437 12.373 -1.998 1.00 65.25 82 THR A C 1
ATOM 635 O O . THR A 1 82 ? 2.865 13.188 -2.722 1.00 65.25 82 THR A O 1
ATOM 638 N N . GLY A 1 83 ? 4.766 12.279 -1.954 1.00 63.41 83 GLY A N 1
ATOM 639 C CA . GLY A 1 83 ? 5.588 12.857 -3.019 1.00 63.41 83 GLY A CA 1
ATOM 640 C C . GLY A 1 83 ? 5.281 12.191 -4.369 1.00 63.41 83 GLY A C 1
ATOM 641 O O . GLY A 1 83 ? 4.598 11.167 -4.425 1.00 63.41 83 GLY A O 1
ATOM 642 N N . PHE A 1 84 ? 5.785 12.761 -5.465 1.00 51.41 84 PHE A N 1
ATOM 643 C CA . PHE A 1 84 ? 5.677 12.145 -6.793 1.00 51.41 84 PHE A CA 1
ATOM 644 C C . PHE A 1 84 ? 6.217 10.698 -6.793 1.00 51.41 84 PHE A C 1
ATOM 646 O O . PHE A 1 84 ? 7.291 10.447 -6.246 1.00 51.41 84 PHE A O 1
ATOM 653 N N . GLY A 1 85 ? 5.507 9.775 -7.461 1.00 57.00 85 GLY A N 1
ATOM 654 C CA . GLY A 1 85 ? 6.060 8.476 -7.886 1.00 57.00 85 GLY A CA 1
ATOM 655 C C . GLY A 1 85 ? 5.677 7.218 -7.089 1.00 57.00 85 GLY A C 1
ATOM 656 O O . GLY A 1 85 ? 6.505 6.322 -6.965 1.00 57.00 85 GLY A O 1
ATOM 657 N N . GLY A 1 86 ? 4.453 7.095 -6.567 1.00 54.16 86 GLY A N 1
ATOM 658 C CA . GLY A 1 86 ? 4.058 5.927 -5.765 1.00 54.16 86 GLY A CA 1
ATOM 659 C C . GLY A 1 86 ? 2.739 5.291 -6.181 1.00 54.16 86 GLY A C 1
ATOM 660 O O . GLY A 1 86 ? 1.853 5.251 -5.341 1.00 54.16 86 GLY A O 1
ATOM 661 N N . GLY A 1 87 ? 2.605 4.815 -7.429 1.00 52.44 87 GLY A N 1
ATOM 662 C CA . GLY A 1 87 ? 1.408 4.159 -8.012 1.00 52.44 87 GLY A CA 1
ATOM 663 C C . GLY A 1 87 ? 0.933 2.868 -7.315 1.00 52.44 87 GLY A C 1
ATOM 664 O O . GLY A 1 87 ? 0.774 1.828 -7.939 1.00 52.44 87 GLY A O 1
ATOM 665 N N . LYS A 1 88 ? 0.803 2.912 -5.990 1.00 54.50 88 LYS A N 1
ATOM 666 C CA . LYS A 1 88 ? 0.272 1.910 -5.058 1.00 54.50 88 LYS A CA 1
ATOM 667 C C . LYS A 1 88 ? -0.400 2.616 -3.870 1.00 54.50 88 LYS A C 1
ATOM 669 O O . LYS A 1 88 ? -0.303 2.150 -2.736 1.00 54.50 88 LYS A O 1
ATOM 674 N N . THR A 1 89 ? -0.967 3.793 -4.121 1.00 46.62 89 THR A N 1
ATOM 675 C CA . THR A 1 89 ? -2.073 4.291 -3.297 1.00 46.62 89 THR A CA 1
ATOM 676 C C . THR A 1 89 ? -3.338 3.745 -3.930 1.00 46.62 89 THR A C 1
ATOM 678 O O . THR A 1 89 ? -4.191 3.246 -3.173 1.00 46.62 89 THR A O 1
#

Secondary structure (DSSP, 8-state):
-PPPP----PPPHHHHTT---GGGGS--HHHHHTT-S-HHHH-HHHHHHTS---HHHHHHHHHHHHHHT-TTSPP--------S-----

Organism: NCBI:txid2052148

pLDDT: mean 81.04, std 13.6, range [40.0, 93.69]

Sequence (89 aa):
MPRIAKLHWIPRPEILRGELDDAVFGVDFEAVVEGKGPEVYSNPKLFAQNTYPTEGLKAIVKEVFGRLANPKDAGAALRLSTGFGGGKT

Foldseek 3Di:
DDDDPPPPDDDDVCVVVVVDDPVLLADDVVCLVVVNDDVCSVPPVNVVVVDDCDPVNVVVVCVVVVVVVPPPDDDDDDDDDDDPDRSPD

Radius of gyration: 17.09 Å; chains: 1; bounding box: 50×26×40 Å